Protein AF-A0A9N9DEP4-F1 (afdb_monomer_lite)

pLDDT: mean 81.35, std 15.32, range [32.66, 96.12]

Secondary structure (DSSP, 8-state):
---STTSHHHHHHHHHHHHHHHHHHHHHHH-TT-SS-TT--HHHHHHHHHHHHHHHHH-----GGGHHHHTT---HHHHHIIIIIIHHHHHT----S-SSPPPPPPTT----GGGG-PPPP--SHHHHHHHHHHHHHHHHHHHS--S-S-HHHHHHHHIIIIIIS-S----

Sequence (171 aa):
MKFGLDAQITKLCFEDILKARASIDIRLQQDTNADIPNGITQHDYQETCNICKIYCNAKNFYLPSHLDLISQCTSQDILAPLFKYYLPDLFNVKISFEMPMRIIEDAGGTDNYYSHIFPKPITGKRKKRVLKEWNQALYNLSTHNTGRLTNTFRNYLHEFIYENLPNSANV

Structure (mmCIF, N/CA/C/O backbone):
data_AF-A0A9N9DEP4-F1
#
_entry.id   AF-A0A9N9DEP4-F1
#
loop_
_atom_site.group_PDB
_atom_site.id
_atom_site.type_symbol
_atom_site.label_atom_id
_atom_site.label_alt_id
_atom_site.label_comp_id
_atom_site.label_asym_id
_atom_site.label_entity_id
_atom_site.label_seq_id
_atom_site.pdbx_PDB_ins_code
_atom_site.Cartn_x
_atom_site.Cartn_y
_atom_site.Cartn_z
_atom_site.occupancy
_atom_site.B_iso_or_equiv
_atom_site.auth_seq_id
_atom_site.auth_comp_id
_atom_site.auth_asym_id
_atom_site.auth_atom_id
_atom_site.pdbx_PDB_model_num
ATOM 1 N N . MET A 1 1 ? -22.184 -12.427 -12.092 1.00 45.78 1 MET A N 1
ATOM 2 C CA . MET A 1 1 ? -21.018 -11.730 -11.500 1.00 45.78 1 MET A CA 1
ATOM 3 C C . MET A 1 1 ? -21.385 -10.257 -11.386 1.00 45.78 1 MET A C 1
ATOM 5 O O . MET A 1 1 ? -21.871 -9.721 -12.370 1.00 45.78 1 MET A O 1
ATOM 9 N N . LYS A 1 2 ? -21.282 -9.622 -10.212 1.00 46.91 2 LYS A N 1
ATOM 10 C CA . LYS A 1 2 ? -21.557 -8.178 -10.083 1.00 46.91 2 LYS A CA 1
ATOM 11 C C . LYS A 1 2 ? -20.227 -7.433 -10.110 1.00 46.91 2 LYS A C 1
ATOM 13 O O . LYS A 1 2 ? -19.371 -7.724 -9.281 1.00 46.91 2 LYS A O 1
ATOM 18 N N . PHE A 1 3 ? -20.068 -6.509 -11.051 1.00 55.06 3 PHE A N 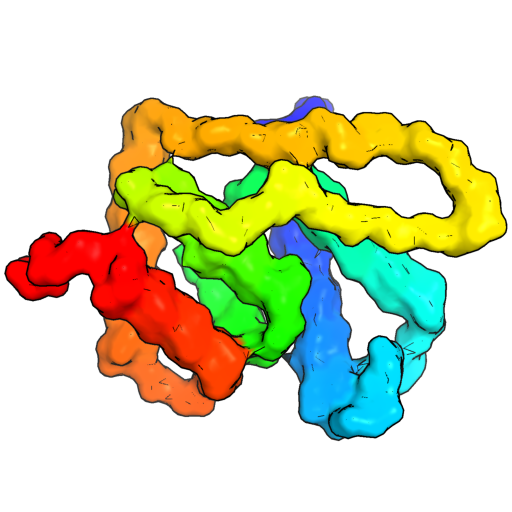1
ATOM 19 C CA . PHE A 1 3 ? -18.960 -5.560 -11.074 1.00 55.06 3 PHE A CA 1
ATOM 20 C C . PHE A 1 3 ? -19.346 -4.345 -10.224 1.00 55.06 3 PHE A C 1
ATOM 22 O O . PHE A 1 3 ? -20.465 -3.846 -10.321 1.00 55.06 3 PHE A O 1
ATOM 29 N N . GLY A 1 4 ? -18.456 -3.913 -9.336 1.00 60.38 4 GLY A N 1
ATOM 30 C CA . GLY A 1 4 ? -18.673 -2.766 -8.456 1.00 60.38 4 GLY A CA 1
ATOM 31 C C . GLY A 1 4 ? -17.593 -2.691 -7.381 1.00 60.38 4 GLY A C 1
ATOM 32 O O . GLY A 1 4 ? -16.988 -3.704 -7.054 1.00 60.38 4 GLY A O 1
ATOM 33 N N . LEU A 1 5 ? -17.373 -1.515 -6.790 1.00 61.84 5 LEU A N 1
ATOM 34 C CA . LEU A 1 5 ? -16.295 -1.257 -5.814 1.00 61.84 5 LEU A CA 1
ATOM 35 C C . LEU A 1 5 ? -16.358 -2.112 -4.530 1.00 61.84 5 LEU A C 1
ATOM 37 O O . LEU A 1 5 ? -15.447 -2.081 -3.703 1.00 61.84 5 LEU A O 1
ATOM 41 N N . ASP A 1 6 ? -17.450 -2.838 -4.306 1.00 65.56 6 ASP A N 1
ATOM 42 C CA . ASP A 1 6 ? -17.629 -3.774 -3.190 1.00 65.56 6 ASP A CA 1
ATOM 43 C C . ASP A 1 6 ? -17.544 -5.248 -3.610 1.00 65.56 6 ASP A C 1
ATOM 45 O O . ASP A 1 6 ? -17.621 -6.138 -2.759 1.00 65.56 6 ASP A O 1
ATOM 49 N N . ALA A 1 7 ? -17.371 -5.524 -4.903 1.00 76.81 7 ALA A N 1
ATOM 50 C CA . ALA A 1 7 ? -17.295 -6.874 -5.428 1.00 76.81 7 ALA A CA 1
ATOM 51 C C . ALA A 1 7 ? -15.974 -7.553 -5.041 1.00 76.81 7 ALA A C 1
ATOM 53 O O . ALA A 1 7 ? -14.910 -6.934 -5.011 1.00 76.81 7 ALA A O 1
ATOM 54 N N . GLN A 1 8 ? -16.035 -8.863 -4.788 1.00 78.44 8 GLN A N 1
ATOM 55 C CA . GLN A 1 8 ? -14.850 -9.661 -4.462 1.00 78.44 8 GLN A CA 1
ATOM 56 C C . GLN A 1 8 ? -13.815 -9.636 -5.595 1.00 78.44 8 GLN A C 1
ATOM 58 O O . GLN A 1 8 ? -12.621 -9.587 -5.320 1.00 78.44 8 GLN A O 1
ATOM 63 N N . ILE A 1 9 ? -14.275 -9.598 -6.850 1.00 80.75 9 ILE A N 1
ATOM 64 C CA . ILE A 1 9 ? -13.395 -9.530 -8.019 1.00 80.75 9 ILE A CA 1
ATOM 65 C C . ILE A 1 9 ? -12.519 -8.273 -8.004 1.00 80.75 9 ILE A C 1
ATOM 67 O O . ILE A 1 9 ? -11.332 -8.362 -8.271 1.00 80.75 9 ILE A O 1
ATOM 71 N N . THR A 1 10 ? -13.058 -7.125 -7.585 1.00 80.19 10 THR A N 1
ATOM 72 C CA . THR A 1 10 ? -12.304 -5.865 -7.522 1.00 80.19 10 THR A CA 1
ATOM 73 C C . THR A 1 10 ? -11.180 -5.922 -6.488 1.00 80.19 10 THR A C 1
ATOM 75 O O . THR A 1 10 ? -10.113 -5.364 -6.723 1.00 80.19 10 THR A O 1
ATOM 78 N N . LYS A 1 11 ? -11.377 -6.634 -5.370 1.00 81.81 11 LYS A N 1
ATOM 79 C CA . LYS A 1 11 ? -10.310 -6.844 -4.379 1.00 81.81 11 LYS A CA 1
ATOM 80 C C . LYS A 1 11 ? -9.194 -7.730 -4.925 1.00 81.81 11 LYS A C 1
ATOM 82 O O . LYS A 1 11 ? -8.034 -7.392 -4.748 1.00 81.81 11 LYS A O 1
ATOM 87 N N . LEU A 1 12 ? -9.551 -8.818 -5.612 1.00 85.94 12 LEU A N 1
ATOM 88 C CA . LEU A 1 12 ? -8.577 -9.716 -6.242 1.00 85.94 12 LEU A CA 1
ATOM 89 C C . LEU A 1 12 ? -7.760 -8.979 -7.310 1.00 85.94 12 LEU A C 1
ATOM 91 O O . LEU A 1 12 ? -6.540 -9.073 -7.320 1.00 85.94 12 LEU A O 1
ATOM 95 N N . CYS A 1 13 ? -8.415 -8.162 -8.142 1.00 88.69 13 CYS A N 1
ATOM 96 C CA . CYS A 1 13 ? -7.710 -7.318 -9.106 1.00 88.69 13 CYS A CA 1
ATOM 97 C C . CYS A 1 13 ? -6.732 -6.361 -8.413 1.00 88.69 13 CYS A C 1
ATOM 99 O O . CYS A 1 13 ? -5.599 -6.222 -8.864 1.00 88.69 13 CYS A O 1
ATOM 101 N N . PHE A 1 14 ? -7.136 -5.729 -7.305 1.00 89.25 14 PHE A N 1
ATOM 102 C CA . PHE A 1 14 ? -6.230 -4.866 -6.548 1.00 89.25 14 PHE A CA 1
ATOM 103 C C . PHE A 1 14 ? -5.026 -5.627 -5.984 1.00 89.25 14 PHE A C 1
ATOM 105 O O . PHE A 1 14 ? -3.918 -5.105 -6.036 1.00 89.25 14 PHE A O 1
ATOM 112 N N . GLU A 1 15 ? -5.214 -6.845 -5.472 1.00 91.75 15 GLU A N 1
ATOM 113 C CA . GLU A 1 15 ? -4.106 -7.677 -4.989 1.00 91.75 15 GLU A CA 1
ATOM 114 C C . GLU A 1 15 ? -3.065 -7.926 -6.087 1.00 91.75 15 GLU A C 1
ATOM 116 O O . GLU A 1 15 ? -1.866 -7.795 -5.838 1.00 91.75 15 GLU A O 1
ATOM 121 N N . ASP A 1 16 ? -3.504 -8.239 -7.306 1.00 92.94 16 ASP A N 1
ATOM 122 C CA . ASP A 1 16 ? -2.600 -8.496 -8.429 1.00 92.94 16 ASP A CA 1
ATOM 123 C C . ASP A 1 16 ? -1.907 -7.219 -8.922 1.00 92.94 16 ASP A C 1
ATOM 125 O O . ASP A 1 16 ? -0.697 -7.224 -9.161 1.00 92.94 16 ASP A O 1
ATOM 129 N N . ILE A 1 17 ? -2.633 -6.099 -8.982 1.00 93.69 17 ILE A N 1
ATOM 130 C CA . ILE A 1 17 ? -2.068 -4.785 -9.325 1.00 93.69 17 ILE A CA 1
ATOM 131 C C . ILE A 1 17 ? -1.030 -4.354 -8.283 1.00 93.69 17 ILE A C 1
ATOM 133 O O . ILE A 1 17 ? 0.057 -3.901 -8.641 1.00 93.69 17 ILE A O 1
ATOM 137 N N . LEU A 1 18 ? -1.326 -4.529 -6.993 1.00 94.69 18 LEU A N 1
ATOM 138 C CA . LEU A 1 18 ? -0.406 -4.197 -5.911 1.00 94.69 18 LEU A CA 1
ATOM 139 C C . LEU A 1 18 ? 0.855 -5.072 -5.969 1.00 94.69 18 LEU A C 1
ATOM 141 O O . LEU A 1 18 ? 1.958 -4.546 -5.828 1.00 94.69 18 LEU A O 1
ATOM 145 N N . LYS A 1 19 ? 0.721 -6.380 -6.236 1.00 95.56 19 LYS A N 1
ATOM 146 C CA . LYS A 1 19 ? 1.862 -7.291 -6.463 1.00 95.56 19 LYS A CA 1
ATOM 147 C C . LYS A 1 19 ? 2.721 -6.851 -7.641 1.00 95.56 19 LYS A C 1
ATOM 149 O O . LYS A 1 19 ? 3.946 -6.826 -7.511 1.00 95.56 19 LYS A O 1
ATOM 154 N N . ALA A 1 20 ? 2.107 -6.485 -8.766 1.00 95.19 20 ALA A N 1
ATOM 155 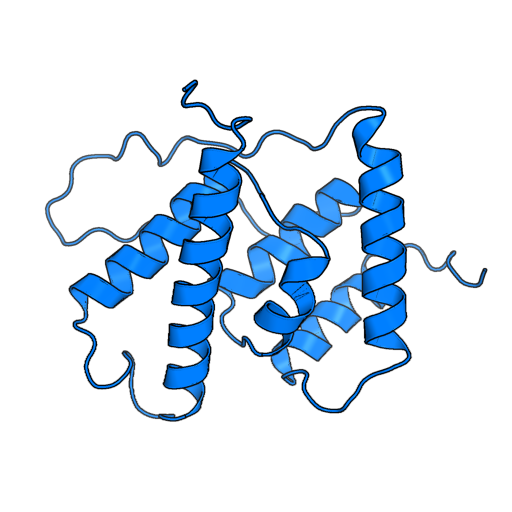C CA . ALA A 1 20 ? 2.827 -5.983 -9.931 1.00 95.19 20 ALA A CA 1
ATOM 156 C C . ALA A 1 20 ? 3.583 -4.689 -9.592 1.00 95.19 20 ALA A C 1
ATOM 158 O O . ALA A 1 20 ? 4.795 -4.602 -9.802 1.00 95.19 20 ALA A O 1
ATOM 159 N N . ARG A 1 21 ? 2.902 -3.718 -8.971 1.00 95.06 21 ARG A N 1
ATOM 160 C CA . ARG A 1 21 ? 3.492 -2.424 -8.610 1.00 95.06 21 ARG A CA 1
ATOM 161 C C . ARG A 1 21 ? 4.626 -2.547 -7.591 1.00 95.06 21 ARG A C 1
ATOM 163 O O . ARG A 1 21 ? 5.635 -1.857 -7.736 1.00 95.06 21 ARG A O 1
ATOM 170 N N . ALA A 1 22 ? 4.481 -3.422 -6.598 1.00 95.50 22 ALA A N 1
ATOM 171 C CA . ALA A 1 22 ? 5.524 -3.721 -5.620 1.00 95.50 22 ALA A CA 1
ATOM 172 C C . ALA A 1 22 ? 6.714 -4.453 -6.259 1.00 95.50 22 ALA A C 1
ATOM 174 O O . ALA A 1 22 ? 7.860 -4.139 -5.964 1.00 95.50 22 ALA A O 1
ATOM 175 N N . SER A 1 23 ? 6.466 -5.380 -7.189 1.00 95.00 23 SER A N 1
ATOM 176 C CA . SER A 1 23 ? 7.540 -6.080 -7.909 1.00 95.00 23 SER A CA 1
ATOM 177 C C . SER A 1 23 ? 8.375 -5.124 -8.762 1.00 95.00 23 SER A C 1
ATOM 179 O O . SER A 1 23 ? 9.597 -5.234 -8.785 1.00 95.00 23 SER A O 1
ATOM 181 N N . ILE A 1 24 ? 7.725 -4.174 -9.441 1.00 94.44 24 ILE A N 1
ATOM 182 C CA . ILE A 1 24 ? 8.395 -3.091 -10.173 1.00 94.44 24 ILE A CA 1
ATOM 183 C C . ILE A 1 24 ? 9.264 -2.264 -9.224 1.00 94.44 24 ILE A C 1
ATOM 185 O O . ILE A 1 24 ? 10.429 -2.022 -9.522 1.00 94.44 24 ILE A O 1
ATOM 189 N N . ASP A 1 25 ? 8.716 -1.875 -8.071 1.00 94.88 25 ASP A N 1
ATOM 190 C CA . ASP A 1 25 ? 9.441 -1.095 -7.068 1.00 94.88 25 ASP A CA 1
ATOM 191 C C . ASP A 1 25 ? 10.697 -1.815 -6.565 1.00 94.88 25 ASP A C 1
ATOM 193 O O . ASP A 1 25 ? 11.784 -1.249 -6.555 1.00 94.88 25 ASP A O 1
ATOM 197 N N . ILE A 1 26 ? 10.565 -3.096 -6.218 1.00 93.38 26 ILE A N 1
ATOM 198 C CA . ILE A 1 26 ? 11.676 -3.925 -5.745 1.00 93.38 26 ILE A CA 1
ATOM 199 C C . ILE A 1 26 ? 12.754 -4.077 -6.828 1.00 93.38 26 ILE A C 1
ATOM 201 O O . ILE A 1 26 ? 13.939 -4.072 -6.510 1.00 93.38 26 ILE A O 1
ATOM 205 N N . ARG A 1 27 ? 12.374 -4.186 -8.109 1.00 92.56 27 ARG A N 1
ATOM 206 C CA . ARG A 1 27 ? 13.343 -4.237 -9.218 1.00 92.56 27 ARG A CA 1
ATOM 207 C C . ARG A 1 27 ? 14.067 -2.906 -9.414 1.00 92.56 27 ARG A C 1
ATOM 209 O O . ARG A 1 27 ? 15.271 -2.927 -9.623 1.00 92.56 27 ARG A O 1
ATOM 216 N N . LEU A 1 28 ? 13.371 -1.772 -9.299 1.00 91.88 28 LEU A N 1
ATOM 217 C CA . LEU A 1 28 ? 14.004 -0.446 -9.349 1.00 91.88 28 LEU A CA 1
ATOM 218 C C . LEU A 1 28 ? 15.044 -0.274 -8.240 1.00 91.88 28 LEU A C 1
ATOM 220 O O . LEU A 1 28 ? 16.117 0.263 -8.472 1.00 91.88 28 LEU A O 1
ATOM 224 N N . GLN A 1 29 ? 14.773 -0.793 -7.041 1.00 90.81 29 GLN A N 1
ATOM 225 C CA . GLN A 1 29 ? 15.739 -0.750 -5.938 1.00 90.81 29 GLN A CA 1
ATOM 226 C C . GLN A 1 29 ? 17.045 -1.514 -6.238 1.00 90.81 29 GLN A C 1
ATOM 228 O O . GLN A 1 29 ? 18.059 -1.245 -5.598 1.00 90.81 29 GLN A O 1
ATOM 233 N N . GLN A 1 30 ? 17.030 -2.472 -7.172 1.00 87.25 30 GLN A N 1
ATOM 234 C CA . GLN A 1 30 ? 18.212 -3.242 -7.578 1.00 87.25 30 GLN A CA 1
ATOM 235 C C . GLN A 1 30 ? 19.042 -2.532 -8.658 1.00 87.25 30 GLN A C 1
ATOM 237 O O . GLN A 1 30 ? 20.199 -2.898 -8.854 1.00 87.25 30 GLN A O 1
ATOM 242 N N . ASP A 1 31 ? 18.473 -1.529 -9.332 1.00 83.69 31 ASP A N 1
ATOM 243 C CA . ASP A 1 31 ? 19.112 -0.769 -10.406 1.00 83.69 31 ASP A CA 1
ATOM 244 C C . ASP A 1 31 ? 19.072 0.732 -10.085 1.00 83.69 31 ASP A C 1
ATOM 246 O O . ASP A 1 31 ? 18.195 1.476 -10.520 1.00 83.69 31 ASP A O 1
ATOM 250 N N . THR A 1 32 ? 20.030 1.181 -9.271 1.00 69.75 32 THR A N 1
ATOM 251 C CA . THR A 1 32 ? 20.039 2.515 -8.649 1.00 69.75 32 THR A CA 1
ATOM 252 C C . THR A 1 32 ? 20.102 3.689 -9.633 1.00 69.75 32 THR A C 1
ATOM 254 O O . THR A 1 32 ? 19.931 4.828 -9.206 1.00 69.75 32 THR A O 1
ATOM 257 N N . ASN A 1 33 ? 20.367 3.433 -10.919 1.00 77.81 33 ASN A N 1
ATOM 258 C CA . ASN A 1 33 ? 20.492 4.458 -11.959 1.00 77.81 33 ASN A CA 1
ATOM 259 C C . ASN A 1 33 ? 19.358 4.414 -12.994 1.00 77.81 33 ASN A C 1
ATOM 261 O O . ASN A 1 33 ? 19.378 5.212 -13.932 1.00 77.81 33 ASN A O 1
ATOM 265 N N . ALA A 1 34 ? 18.412 3.482 -12.870 1.00 79.94 34 ALA A N 1
ATOM 266 C CA . ALA A 1 34 ? 17.343 3.313 -13.841 1.00 79.94 34 ALA A CA 1
ATOM 267 C C . ALA A 1 34 ? 16.035 3.956 -13.363 1.00 79.94 34 ALA A C 1
ATOM 269 O O . ALA A 1 34 ? 15.558 3.690 -12.261 1.00 79.94 34 ALA A O 1
ATOM 270 N N . ASP A 1 35 ? 15.412 4.750 -14.235 1.00 82.88 35 ASP A N 1
ATOM 271 C CA . ASP A 1 35 ? 14.074 5.309 -13.998 1.00 82.88 35 ASP A CA 1
ATOM 272 C C . ASP A 1 35 ? 12.958 4.260 -14.197 1.00 82.88 35 ASP A C 1
ATOM 274 O O . ASP A 1 35 ? 11.848 4.412 -13.682 1.00 82.88 35 ASP A O 1
ATOM 278 N N . ILE A 1 36 ? 13.259 3.173 -14.924 1.00 86.88 36 ILE A N 1
ATOM 279 C CA . ILE A 1 36 ? 12.366 2.038 -15.204 1.00 86.88 36 ILE A CA 1
ATOM 280 C C . ILE A 1 36 ? 13.111 0.704 -15.052 1.00 86.88 36 ILE A C 1
ATOM 282 O O . ILE A 1 36 ? 14.286 0.626 -15.409 1.00 86.88 36 ILE A O 1
ATOM 286 N N . PRO A 1 37 ? 12.465 -0.380 -14.576 1.00 87.38 37 PRO A N 1
ATOM 287 C CA . PRO A 1 37 ? 13.114 -1.685 -14.529 1.00 87.38 37 PRO A CA 1
ATOM 288 C C . PRO A 1 37 ? 13.513 -2.182 -15.917 1.00 87.38 37 PRO A C 1
ATOM 290 O O . PRO A 1 37 ? 12.738 -2.081 -16.870 1.00 87.38 37 PRO A O 1
ATOM 293 N N . ASN A 1 38 ? 14.672 -2.834 -16.004 1.00 85.56 38 ASN A N 1
ATOM 294 C CA . ASN A 1 38 ? 15.089 -3.505 -17.229 1.00 85.56 38 ASN A CA 1
ATOM 295 C C . ASN A 1 38 ? 14.020 -4.512 -17.710 1.00 85.56 38 ASN A C 1
ATOM 297 O O . ASN A 1 38 ? 13.462 -5.284 -16.923 1.00 85.56 38 ASN A O 1
ATOM 301 N N . GLY A 1 39 ? 13.743 -4.501 -19.015 1.00 86.06 39 GLY A N 1
ATOM 302 C CA . GLY A 1 39 ? 12.743 -5.359 -19.652 1.00 86.06 39 GLY A CA 1
ATOM 303 C C . GLY A 1 39 ? 11.293 -4.881 -19.521 1.00 86.06 39 GLY A C 1
ATOM 304 O O . GLY A 1 39 ? 10.393 -5.623 -19.907 1.00 86.06 39 GLY A O 1
ATOM 305 N N . ILE A 1 40 ? 11.052 -3.676 -18.997 1.00 90.31 40 ILE A N 1
ATOM 306 C CA . ILE A 1 40 ? 9.732 -3.030 -18.974 1.00 90.31 40 ILE A CA 1
ATOM 307 C C . ILE A 1 40 ? 9.809 -1.747 -19.804 1.00 90.31 40 ILE A C 1
ATOM 309 O O . ILE A 1 40 ? 10.795 -1.017 -19.731 1.00 90.31 40 ILE A O 1
ATOM 313 N N . THR A 1 41 ? 8.788 -1.473 -20.616 1.00 90.62 41 THR A N 1
ATOM 314 C CA . THR A 1 41 ? 8.720 -0.214 -21.367 1.00 90.62 41 THR A CA 1
ATOM 315 C C . THR A 1 41 ? 8.285 0.938 -20.456 1.00 90.62 41 THR A C 1
ATOM 317 O O . THR A 1 41 ? 7.579 0.727 -19.469 1.00 90.62 41 THR A O 1
ATOM 320 N N . GLN A 1 42 ? 8.656 2.176 -20.801 1.00 89.62 42 GLN A N 1
ATOM 321 C CA . GLN A 1 42 ? 8.176 3.371 -20.092 1.00 89.62 42 GLN A CA 1
ATOM 322 C C . GLN A 1 42 ? 6.642 3.398 -20.000 1.00 89.62 42 GLN A C 1
ATOM 324 O O . GLN A 1 42 ? 6.087 3.680 -18.939 1.00 89.62 42 GLN A O 1
ATOM 329 N N . HIS A 1 43 ? 5.974 3.046 -21.100 1.00 88.81 43 HIS A N 1
ATOM 330 C CA . HIS A 1 43 ? 4.521 2.980 -21.186 1.00 88.81 43 HIS A CA 1
ATOM 331 C C . HIS A 1 43 ? 3.937 1.954 -20.200 1.00 88.81 43 HIS A C 1
ATOM 333 O O . HIS A 1 43 ? 3.074 2.297 -19.397 1.00 88.81 43 HIS A O 1
ATOM 339 N N . ASP A 1 44 ? 4.444 0.71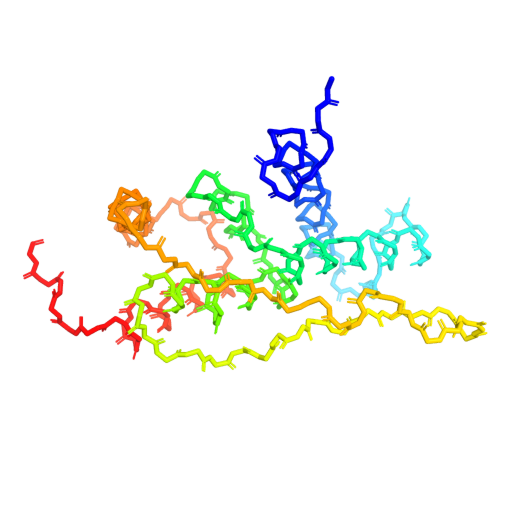6 -20.178 1.00 90.25 44 ASP A N 1
ATOM 340 C CA . ASP A 1 44 ? 3.923 -0.332 -19.282 1.00 90.25 44 ASP A CA 1
ATOM 341 C C . ASP A 1 44 ? 4.154 -0.006 -17.801 1.00 90.25 44 ASP A C 1
ATOM 343 O O . ASP A 1 44 ? 3.319 -0.302 -16.937 1.00 90.25 44 ASP A O 1
ATOM 347 N N . TYR A 1 45 ? 5.292 0.624 -17.499 1.00 91.38 45 TYR A N 1
ATOM 348 C CA . TYR A 1 45 ? 5.593 1.124 -16.164 1.00 91.38 45 TYR A CA 1
ATOM 349 C C . TYR A 1 45 ? 4.581 2.192 -15.726 1.00 91.38 45 TYR A C 1
ATOM 351 O O . TYR A 1 45 ? 4.001 2.092 -14.637 1.00 91.38 45 TYR A O 1
ATOM 359 N N . GLN A 1 46 ? 4.344 3.188 -16.582 1.00 91.06 46 GLN A N 1
ATOM 360 C CA . GLN A 1 46 ? 3.418 4.288 -16.325 1.00 91.06 46 GLN A CA 1
ATOM 361 C C . GLN A 1 46 ? 1.983 3.787 -16.169 1.00 91.06 46 GLN A C 1
ATOM 363 O O . GLN A 1 46 ? 1.334 4.118 -15.175 1.00 91.06 46 GLN A O 1
ATOM 368 N N . GLU A 1 47 ? 1.525 2.910 -17.060 1.00 90.75 47 GLU A N 1
ATOM 369 C CA . GLU A 1 47 ? 0.195 2.306 -16.988 1.00 90.75 47 GLU A CA 1
ATOM 370 C C . GLU A 1 47 ? 0.002 1.498 -15.704 1.00 90.75 47 GLU A C 1
ATOM 372 O O . GLU A 1 47 ? -1.001 1.660 -15.008 1.00 90.75 47 GLU A O 1
ATOM 377 N N . THR A 1 48 ? 0.993 0.700 -15.299 1.00 92.44 48 THR A N 1
ATOM 378 C CA . THR A 1 48 ? 0.913 -0.049 -14.034 1.00 92.44 48 THR A CA 1
ATOM 379 C C . THR A 1 48 ? 0.806 0.891 -12.828 1.00 92.44 48 THR A C 1
ATOM 381 O O . THR A 1 48 ? 0.010 0.654 -11.911 1.00 92.44 48 THR A O 1
ATOM 384 N N . CYS A 1 49 ? 1.578 1.982 -12.821 1.00 92.00 49 CYS A N 1
ATOM 385 C CA . CYS A 1 49 ? 1.498 3.001 -11.776 1.00 92.00 49 CYS A CA 1
ATOM 386 C C . CYS A 1 49 ? 0.126 3.686 -11.760 1.00 92.00 49 CYS A C 1
ATOM 388 O O . CYS A 1 49 ? -0.485 3.807 -10.697 1.00 92.00 49 CYS A O 1
ATOM 390 N N . ASN A 1 50 ? -0.372 4.094 -12.924 1.00 91.38 50 ASN A N 1
ATOM 391 C CA . ASN A 1 50 ? -1.658 4.763 -13.088 1.00 91.38 50 ASN A CA 1
ATOM 392 C C . ASN A 1 50 ? -2.823 3.876 -12.649 1.00 91.38 50 ASN A C 1
ATOM 394 O O . ASN A 1 50 ? -3.668 4.314 -11.868 1.00 91.38 50 ASN A O 1
ATOM 398 N N . ILE A 1 51 ? -2.838 2.608 -13.063 1.00 90.25 51 ILE A N 1
ATOM 399 C CA . ILE A 1 51 ? -3.864 1.641 -12.664 1.00 90.25 51 ILE A CA 1
ATOM 400 C C . ILE A 1 51 ? -3.866 1.462 -11.141 1.00 90.25 51 ILE A C 1
ATOM 402 O O . ILE A 1 51 ? -4.926 1.527 -10.518 1.00 90.25 51 ILE A O 1
ATOM 406 N N . CYS A 1 52 ? -2.697 1.315 -10.508 1.00 91.88 52 CYS A N 1
ATOM 407 C CA . CYS A 1 52 ? -2.611 1.242 -9.046 1.00 91.88 52 CYS A CA 1
ATOM 408 C C . CYS A 1 52 ? -3.208 2.493 -8.378 1.00 91.88 52 CYS A C 1
ATOM 410 O O . CYS A 1 52 ? -3.981 2.380 -7.423 1.00 91.88 52 CYS A O 1
ATOM 412 N N . LYS A 1 53 ? -2.913 3.683 -8.915 1.00 90.62 53 LYS A N 1
ATOM 413 C CA . LYS A 1 53 ? -3.446 4.955 -8.410 1.00 90.62 53 LYS A CA 1
ATOM 414 C C . LYS A 1 53 ? -4.960 5.052 -8.550 1.00 90.62 53 LYS A C 1
ATOM 416 O O . LYS A 1 53 ? -5.621 5.443 -7.591 1.00 90.62 53 LYS A O 1
ATOM 421 N N . ILE A 1 54 ? -5.515 4.634 -9.689 1.00 88.06 54 ILE A N 1
ATOM 422 C CA . ILE A 1 54 ? -6.966 4.586 -9.927 1.00 88.06 54 ILE A CA 1
ATOM 423 C C . ILE A 1 54 ? -7.654 3.743 -8.854 1.00 88.06 54 ILE A C 1
ATOM 425 O O . ILE A 1 54 ? -8.665 4.168 -8.294 1.00 88.06 54 ILE A O 1
ATOM 429 N N . TYR A 1 55 ? -7.101 2.573 -8.527 1.00 87.06 55 TYR A N 1
ATOM 430 C CA . TYR A 1 55 ? -7.677 1.722 -7.489 1.00 87.06 55 TYR A CA 1
ATOM 431 C C . TYR A 1 55 ? -7.638 2.391 -6.117 1.00 87.06 55 TYR A C 1
ATOM 433 O O . TYR A 1 55 ? -8.675 2.444 -5.459 1.00 87.06 55 TYR A O 1
ATOM 441 N N . CYS A 1 56 ? -6.501 2.957 -5.709 1.00 87.31 56 CYS A N 1
ATOM 442 C CA . CYS A 1 56 ? -6.395 3.673 -4.437 1.00 87.31 56 CYS A CA 1
ATOM 443 C C . CYS A 1 56 ? -7.346 4.886 -4.360 1.00 87.31 56 CYS A C 1
ATOM 445 O O . CYS A 1 56 ? -7.989 5.095 -3.331 1.00 87.31 56 CYS A O 1
ATOM 447 N N . ASN A 1 57 ? -7.494 5.641 -5.456 1.00 86.38 57 ASN A N 1
ATOM 448 C CA . ASN A 1 57 ? -8.434 6.763 -5.569 1.00 86.38 57 ASN A CA 1
ATOM 449 C C . ASN A 1 57 ? -9.886 6.297 -5.431 1.00 86.38 57 ASN A C 1
ATOM 451 O O . ASN A 1 57 ? -10.674 6.893 -4.699 1.00 86.38 57 ASN A O 1
ATOM 455 N N . ALA A 1 58 ? -10.232 5.191 -6.091 1.00 80.44 58 ALA A N 1
ATOM 456 C CA . ALA A 1 58 ? -11.578 4.648 -6.050 1.00 80.44 58 ALA A CA 1
ATOM 457 C C . ALA A 1 58 ? -11.944 4.083 -4.678 1.00 80.44 58 ALA A C 1
ATOM 459 O O . ALA A 1 58 ? -13.069 4.273 -4.198 1.00 80.44 58 ALA A O 1
ATOM 460 N N . LYS A 1 59 ? -11.008 3.358 -4.056 1.00 74.50 59 LYS A N 1
ATOM 461 C CA . LYS A 1 59 ? -11.155 2.787 -2.722 1.00 74.50 59 LYS A CA 1
ATOM 462 C C . LYS A 1 59 ? -9.831 2.219 -2.226 1.00 74.50 59 LYS A C 1
ATOM 464 O O . LYS A 1 59 ? -9.190 1.413 -2.888 1.00 74.50 59 LYS A O 1
ATOM 469 N N . ASN A 1 60 ? -9.489 2.506 -0.981 1.00 68.50 60 ASN A N 1
ATOM 470 C CA . ASN A 1 60 ? -8.321 1.899 -0.359 1.00 68.50 60 ASN A CA 1
ATOM 471 C C . ASN A 1 60 ? -8.620 0.454 0.078 1.00 68.50 60 ASN A C 1
ATOM 473 O O . ASN A 1 60 ? -9.162 0.200 1.156 1.00 68.50 60 ASN A O 1
ATOM 477 N N . PHE A 1 61 ? -8.281 -0.499 -0.793 1.00 76.31 61 PHE A N 1
ATOM 478 C CA . PHE A 1 61 ? -8.458 -1.946 -0.611 1.00 76.31 61 PHE A CA 1
ATOM 479 C C . PHE A 1 61 ? -7.323 -2.611 0.181 1.00 76.31 61 PHE A C 1
ATOM 481 O O . PHE A 1 61 ? -7.147 -3.828 0.112 1.00 76.31 61 PHE A O 1
ATOM 488 N N . TYR A 1 62 ? -6.538 -1.839 0.929 1.00 89.75 62 TYR A N 1
ATOM 489 C CA . TYR A 1 62 ? -5.463 -2.397 1.736 1.00 89.75 62 TYR A CA 1
ATOM 490 C C . TYR A 1 62 ? -6.002 -3.369 2.787 1.00 89.75 62 TYR A C 1
ATOM 492 O O . TYR A 1 62 ? -7.016 -3.120 3.446 1.00 89.75 62 TYR A O 1
ATOM 500 N N . LEU A 1 63 ? -5.280 -4.474 2.951 1.00 91.44 63 LEU A N 1
ATOM 501 C CA . LEU A 1 63 ? -5.503 -5.479 3.977 1.00 91.44 63 LEU A CA 1
ATOM 502 C C . LEU A 1 63 ? -4.205 -5.674 4.766 1.00 91.44 63 LEU A C 1
ATOM 504 O O . LEU A 1 63 ? -3.126 -5.515 4.190 1.00 91.44 63 LEU A O 1
ATOM 508 N N . PRO A 1 64 ? -4.278 -6.079 6.046 1.00 92.94 64 PRO A N 1
ATOM 509 C CA . PRO A 1 64 ? -3.085 -6.370 6.838 1.00 92.94 64 PRO A CA 1
ATOM 510 C C . PRO A 1 64 ? -2.152 -7.402 6.188 1.00 92.94 64 PRO A C 1
ATOM 512 O O . PRO A 1 64 ? -0.937 -7.284 6.296 1.00 92.94 64 PRO A O 1
ATOM 515 N N . SER A 1 65 ? -2.702 -8.370 5.447 1.00 92.12 65 SER A N 1
ATOM 516 C CA . SER A 1 65 ? -1.935 -9.375 4.695 1.00 92.12 65 SER A CA 1
ATOM 517 C C . SER A 1 65 ? -1.063 -8.792 3.578 1.00 92.12 65 SER A C 1
ATOM 519 O O . SER A 1 65 ? -0.169 -9.472 3.091 1.00 92.12 65 SER A O 1
ATOM 521 N N . HIS A 1 66 ? -1.297 -7.547 3.153 1.00 93.69 66 HIS A N 1
ATOM 522 C CA . HIS A 1 66 ? -0.448 -6.882 2.163 1.00 93.69 66 HIS A CA 1
ATOM 523 C C . HIS A 1 66 ? 0.855 -6.352 2.769 1.00 93.69 66 HIS A C 1
ATOM 525 O O . HIS A 1 66 ? 1.758 -5.989 2.018 1.00 93.69 66 HIS A O 1
ATOM 531 N N . LEU A 1 67 ? 0.970 -6.279 4.101 1.00 92.88 67 LEU A N 1
ATOM 532 C CA . LEU A 1 67 ? 2.120 -5.655 4.751 1.00 92.88 67 LEU A CA 1
ATOM 533 C C . LEU A 1 67 ? 3.439 -6.370 4.450 1.00 92.88 67 LEU A C 1
ATOM 535 O O . LEU A 1 67 ? 4.426 -5.677 4.252 1.00 92.88 67 LEU A O 1
ATOM 539 N N . ASP A 1 68 ? 3.452 -7.698 4.314 1.00 90.81 68 ASP A N 1
ATOM 540 C CA . ASP A 1 68 ? 4.670 -8.454 3.965 1.00 90.81 68 ASP A CA 1
ATOM 541 C C . ASP A 1 68 ? 5.234 -8.069 2.585 1.00 90.81 68 ASP A C 1
ATOM 543 O O . ASP A 1 68 ? 6.447 -8.069 2.349 1.00 90.81 68 ASP A O 1
ATOM 547 N N . LEU A 1 69 ? 4.344 -7.737 1.647 1.00 94.12 69 LEU A N 1
ATOM 548 C CA . LEU A 1 69 ? 4.714 -7.253 0.320 1.00 94.12 69 LEU A CA 1
ATOM 549 C C . LEU A 1 69 ? 5.130 -5.778 0.382 1.00 94.12 69 LEU A C 1
ATOM 551 O O . LEU A 1 69 ? 6.193 -5.402 -0.108 1.00 94.12 69 LEU A O 1
ATOM 555 N N . ILE A 1 70 ? 4.299 -4.940 1.009 1.00 95.19 70 ILE A N 1
ATOM 556 C CA . ILE A 1 70 ? 4.508 -3.488 1.085 1.00 95.19 70 ILE A CA 1
ATOM 557 C C . ILE A 1 70 ? 5.765 -3.150 1.899 1.00 95.19 70 ILE A C 1
ATOM 559 O O . ILE A 1 70 ? 6.433 -2.162 1.605 1.00 95.19 70 ILE A O 1
ATOM 563 N N . SER A 1 71 ? 6.150 -3.986 2.866 1.00 94.31 71 SER A N 1
ATOM 564 C CA . SER A 1 71 ? 7.347 -3.771 3.681 1.00 94.31 71 SER A CA 1
ATOM 565 C C . SER A 1 71 ? 8.661 -3.791 2.913 1.00 94.31 71 SER A C 1
ATOM 567 O O . SER A 1 71 ? 9.678 -3.320 3.420 1.00 94.31 71 SER A O 1
ATOM 569 N N . GLN A 1 72 ? 8.639 -4.347 1.704 1.00 94.44 72 GLN A N 1
ATOM 570 C CA . GLN A 1 72 ? 9.780 -4.408 0.795 1.00 94.44 72 GLN A CA 1
ATOM 571 C C . GLN A 1 72 ? 9.810 -3.221 -0.181 1.00 94.44 72 GLN A C 1
ATOM 573 O O . GLN A 1 72 ? 10.742 -3.094 -0.968 1.00 94.44 72 GLN A O 1
ATOM 578 N N . CYS A 1 73 ? 8.804 -2.345 -0.140 1.00 95.50 73 CYS A N 1
ATOM 579 C CA . CYS A 1 73 ? 8.709 -1.202 -1.037 1.00 95.50 73 CYS A CA 1
ATOM 580 C C . CYS A 1 73 ? 9.422 0.036 -0.466 1.00 95.50 73 CYS A C 1
ATOM 582 O O . CYS A 1 73 ? 9.552 0.208 0.750 1.00 95.50 73 CYS A O 1
ATOM 584 N N . THR A 1 74 ? 9.841 0.933 -1.352 1.00 95.44 74 THR A N 1
ATOM 585 C CA . THR A 1 74 ? 10.374 2.269 -1.060 1.00 95.44 74 THR A CA 1
ATOM 586 C C . THR A 1 74 ? 9.602 3.377 -1.781 1.00 95.44 74 THR A C 1
ATOM 588 O O . THR A 1 74 ? 9.698 4.535 -1.364 1.00 95.44 74 THR A O 1
ATOM 591 N N . SER A 1 75 ? 8.797 3.058 -2.805 1.00 94.38 75 SER A N 1
ATOM 592 C CA . SER A 1 75 ? 7.985 4.061 -3.503 1.00 94.38 75 SER A CA 1
ATOM 593 C C . SER A 1 75 ? 6.972 4.753 -2.591 1.00 94.38 75 SER A C 1
ATOM 595 O O . SER A 1 75 ? 6.134 4.131 -1.931 1.00 94.38 75 SER A O 1
ATOM 597 N N . GLN A 1 76 ? 6.994 6.084 -2.649 1.00 93.44 76 GLN A N 1
ATOM 598 C CA . GLN A 1 76 ? 6.022 6.954 -1.992 1.00 93.44 76 GLN A CA 1
ATOM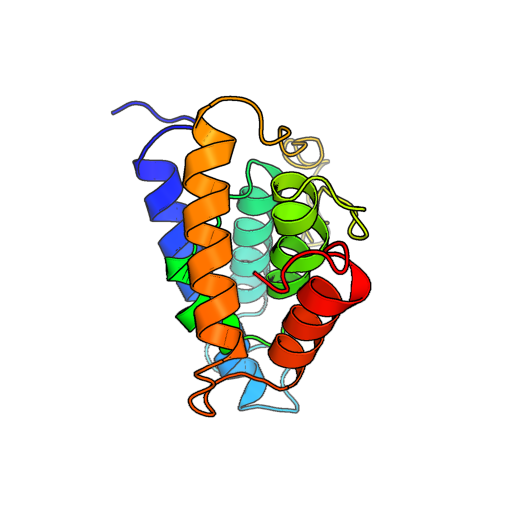 599 C C . GLN A 1 76 ? 4.594 6.714 -2.508 1.00 93.44 76 GLN A C 1
ATOM 601 O O . GLN A 1 76 ? 3.661 6.751 -1.714 1.00 93.44 76 GLN A O 1
ATOM 606 N N . ASP A 1 77 ? 4.429 6.376 -3.791 1.00 91.31 77 ASP A N 1
ATOM 607 C CA . ASP A 1 77 ? 3.125 6.082 -4.406 1.00 91.31 77 ASP A CA 1
ATOM 608 C C . ASP A 1 77 ? 2.492 4.787 -3.862 1.00 91.31 77 ASP A C 1
ATOM 610 O O . ASP A 1 77 ? 1.297 4.562 -4.039 1.00 91.31 77 ASP A O 1
ATOM 614 N N . ILE A 1 78 ? 3.273 3.933 -3.189 1.00 94.75 78 ILE A N 1
ATOM 615 C CA . ILE A 1 78 ? 2.775 2.742 -2.485 1.00 94.75 78 ILE A CA 1
ATOM 616 C C . ILE A 1 78 ? 2.591 3.045 -0.994 1.00 94.75 78 ILE A C 1
ATOM 618 O O . ILE A 1 78 ? 1.555 2.717 -0.413 1.00 94.75 78 ILE A O 1
ATOM 622 N N . LEU A 1 79 ? 3.602 3.653 -0.365 1.00 96.12 79 LEU A N 1
ATOM 623 C CA . LEU A 1 79 ? 3.659 3.820 1.088 1.00 96.12 79 LEU A CA 1
ATOM 624 C C . LEU A 1 79 ? 2.771 4.961 1.597 1.00 96.12 79 LEU A C 1
ATOM 626 O O . LEU A 1 79 ? 2.072 4.786 2.596 1.00 96.12 79 LEU A O 1
ATOM 630 N N . ALA A 1 80 ? 2.760 6.115 0.927 1.00 94.75 80 ALA A N 1
ATOM 631 C CA . ALA A 1 80 ? 2.027 7.286 1.402 1.00 94.75 80 ALA A CA 1
ATOM 632 C C . ALA A 1 80 ? 0.498 7.085 1.402 1.00 94.75 80 ALA A C 1
ATOM 634 O O . ALA A 1 80 ? -0.121 7.394 2.424 1.00 94.75 80 ALA A O 1
ATOM 635 N N . PRO A 1 81 ? -0.135 6.487 0.371 1.00 93.44 81 PRO A N 1
ATOM 636 C CA . PRO A 1 81 ? -1.571 6.201 0.416 1.00 93.44 81 PRO A CA 1
ATOM 637 C C . PRO A 1 81 ? -1.965 5.284 1.580 1.00 93.44 81 PRO A C 1
ATOM 639 O O . PRO A 1 81 ? -3.030 5.460 2.175 1.00 93.44 81 PRO A O 1
ATOM 642 N N . LEU A 1 82 ? -1.097 4.337 1.955 1.00 94.31 82 LEU A N 1
ATOM 643 C CA . LEU A 1 82 ? -1.320 3.477 3.113 1.00 94.31 82 LEU A CA 1
ATOM 644 C C . LEU A 1 82 ? -1.144 4.246 4.431 1.00 94.31 82 LEU A C 1
ATOM 646 O O . LEU A 1 82 ? -2.078 4.328 5.226 1.00 94.31 82 LEU A O 1
ATOM 650 N N . PHE A 1 83 ? 0.045 4.797 4.672 1.00 94.69 83 PHE A N 1
ATOM 651 C CA . PHE A 1 83 ? 0.447 5.302 5.990 1.00 94.69 83 PHE A CA 1
ATOM 652 C C . PHE A 1 83 ? 0.008 6.735 6.286 1.00 94.69 83 PHE A C 1
ATOM 654 O O . PHE A 1 83 ? -0.145 7.085 7.451 1.00 94.69 83 PHE A O 1
ATOM 661 N N . LYS A 1 84 ? -0.205 7.561 5.260 1.00 93.88 84 LYS A N 1
ATOM 662 C CA . LYS A 1 84 ? -0.545 8.986 5.411 1.00 93.88 84 LYS A CA 1
ATOM 663 C C . LYS A 1 84 ? -1.991 9.315 5.037 1.00 93.88 84 LYS A C 1
ATOM 665 O O . LYS A 1 84 ? -2.439 10.433 5.295 1.00 93.88 84 LYS A O 1
ATOM 670 N N . TYR A 1 85 ? -2.735 8.347 4.494 1.00 91.31 85 TYR A N 1
ATOM 671 C CA . TYR A 1 85 ? -4.168 8.480 4.213 1.00 91.31 85 TYR A CA 1
ATOM 672 C C . TYR A 1 85 ? -5.012 7.341 4.803 1.00 91.31 85 TYR A C 1
ATOM 674 O O . TYR A 1 85 ? -5.804 7.583 5.712 1.00 91.31 85 TYR A O 1
ATOM 682 N N . TYR A 1 86 ? -4.850 6.099 4.329 1.00 91.75 86 TYR A N 1
ATOM 683 C CA . TYR A 1 86 ? -5.746 4.993 4.692 1.00 91.75 86 TYR A CA 1
ATOM 684 C C . TYR A 1 86 ? -5.704 4.638 6.179 1.00 91.75 86 TYR A C 1
ATOM 686 O O . TYR A 1 86 ? -6.752 4.556 6.820 1.00 91.75 86 TYR A O 1
ATOM 694 N N . LEU A 1 87 ? -4.508 4.410 6.731 1.00 91.88 87 LEU A N 1
ATOM 695 C CA . LEU A 1 87 ? -4.355 4.101 8.148 1.00 91.88 87 LEU A CA 1
ATOM 696 C C . LEU A 1 87 ? -4.800 5.289 9.013 1.00 91.88 87 LEU A C 1
ATOM 698 O O . LEU A 1 87 ? -5.589 5.060 9.928 1.00 91.88 87 LEU A O 1
ATOM 702 N N . PRO A 1 88 ? -4.438 6.550 8.707 1.00 91.31 88 PRO A N 1
ATOM 703 C CA . PRO A 1 88 ? -4.992 7.688 9.425 1.00 91.31 88 PRO A CA 1
ATOM 704 C C . PRO A 1 88 ? -6.524 7.761 9.452 1.00 91.31 88 PRO A C 1
ATOM 706 O O . PRO A 1 88 ? -7.100 7.892 10.531 1.00 91.31 88 PRO A O 1
ATOM 709 N N . ASP A 1 89 ? -7.204 7.580 8.314 1.00 88.62 89 ASP A N 1
ATOM 710 C CA . ASP A 1 89 ? -8.678 7.545 8.258 1.00 88.62 89 ASP A CA 1
ATOM 711 C C . ASP A 1 89 ? -9.267 6.373 9.073 1.00 88.62 89 ASP A C 1
ATOM 713 O O . ASP A 1 89 ? -10.253 6.507 9.819 1.00 88.62 89 ASP A O 1
ATOM 717 N N . LEU A 1 90 ? -8.626 5.201 8.986 1.00 88.81 90 LEU A N 1
ATOM 718 C CA . LEU A 1 90 ? -9.034 4.006 9.719 1.00 88.81 90 LEU A CA 1
ATOM 719 C C . LEU A 1 90 ? -8.928 4.209 11.236 1.00 88.81 90 LEU A C 1
ATOM 721 O O . LEU A 1 90 ? -9.855 3.847 11.966 1.00 88.81 90 LEU A O 1
ATOM 725 N N . PHE A 1 91 ? -7.826 4.795 11.696 1.00 89.44 91 PHE A N 1
ATOM 726 C CA . PHE A 1 91 ? -7.535 5.049 13.106 1.00 89.44 91 PHE A CA 1
ATOM 727 C C . PHE A 1 91 ? -8.127 6.363 13.623 1.00 89.44 91 PHE A C 1
ATOM 729 O O . PHE A 1 91 ? -8.076 6.616 14.824 1.00 89.44 91 PHE A O 1
ATOM 736 N N . ASN A 1 92 ? -8.759 7.149 12.747 1.00 87.62 92 ASN A N 1
ATOM 737 C CA . ASN A 1 92 ? -9.337 8.451 13.066 1.00 87.62 92 ASN A CA 1
ATOM 738 C C . ASN A 1 92 ? -8.290 9.435 13.625 1.00 87.62 92 ASN A C 1
ATOM 740 O O . ASN A 1 92 ? -8.533 10.122 14.618 1.00 87.62 92 ASN A O 1
ATOM 744 N N . VAL A 1 93 ? -7.124 9.469 12.980 1.00 87.94 93 VAL A N 1
ATOM 745 C CA . VAL A 1 93 ? -6.012 10.393 13.254 1.00 87.94 93 VAL A CA 1
ATOM 746 C C . VAL A 1 93 ? -5.776 11.294 12.035 1.00 87.94 93 VAL A C 1
ATOM 748 O O . VAL A 1 93 ? -6.439 11.151 11.005 1.00 87.94 93 VAL A O 1
ATOM 751 N N . LYS A 1 94 ? -4.884 12.283 12.150 1.00 89.38 94 LYS A N 1
ATOM 752 C CA . LYS A 1 94 ? -4.709 13.314 11.118 1.00 89.38 94 LYS A CA 1
ATOM 753 C C . LYS A 1 94 ? -4.187 12.714 9.803 1.00 89.38 94 LYS A C 1
ATOM 755 O O . LYS A 1 94 ? -3.123 12.109 9.770 1.00 89.38 94 LYS A O 1
ATOM 760 N N . ILE A 1 95 ? -4.915 12.948 8.713 1.00 89.94 95 ILE A N 1
ATOM 761 C CA . ILE A 1 95 ? -4.482 12.632 7.344 1.00 89.94 95 ILE A CA 1
ATOM 762 C C . ILE A 1 95 ? -3.466 13.689 6.886 1.00 89.94 95 ILE A C 1
ATOM 764 O O . ILE A 1 95 ? -3.701 14.888 7.054 1.00 89.94 95 ILE A O 1
ATOM 768 N N . SER A 1 96 ? -2.345 13.253 6.307 1.00 91.75 96 SER A N 1
ATOM 769 C CA . SER A 1 96 ? -1.263 14.125 5.811 1.00 91.75 96 SER A CA 1
ATOM 770 C C . SER A 1 96 ? -0.946 13.928 4.326 1.00 91.75 96 SER A C 1
ATOM 772 O O . SER A 1 96 ? -0.043 14.574 3.798 1.00 91.75 96 SER A O 1
ATOM 774 N N . PHE A 1 97 ? -1.694 13.062 3.641 1.00 90.56 97 PHE A N 1
ATOM 775 C CA . PHE A 1 97 ? -1.574 12.827 2.207 1.00 90.56 97 PHE A CA 1
ATOM 776 C C . PHE A 1 97 ? -2.860 13.211 1.484 1.00 90.56 97 PHE A C 1
ATOM 778 O O . PHE A 1 97 ? -3.957 12.840 1.903 1.00 90.56 97 PHE A O 1
ATOM 785 N N . GLU A 1 98 ? -2.716 13.967 0.402 1.00 87.62 98 GLU A N 1
ATOM 786 C CA . GLU A 1 98 ? -3.838 14.415 -0.410 1.00 87.62 98 GLU A CA 1
ATOM 787 C C . GLU A 1 98 ? -4.273 13.310 -1.379 1.00 87.62 98 GLU A C 1
ATOM 789 O O . GLU A 1 98 ? -3.459 12.704 -2.074 1.00 87.62 98 GLU A O 1
ATOM 794 N N . MET A 1 99 ? -5.580 13.064 -1.422 1.00 86.12 99 MET A N 1
ATOM 795 C CA . MET A 1 99 ? -6.229 12.198 -2.403 1.00 86.12 99 MET A CA 1
ATOM 796 C C . MET A 1 99 ? -7.222 13.044 -3.213 1.00 86.12 99 MET A C 1
ATOM 798 O O . MET A 1 99 ? -7.877 13.905 -2.619 1.00 86.12 99 MET A O 1
ATOM 802 N N . PRO A 1 100 ? -7.413 12.779 -4.517 1.00 88.25 100 PRO A N 1
ATOM 803 C CA . PRO A 1 100 ? -6.878 11.649 -5.282 1.00 88.25 100 PRO A CA 1
ATOM 804 C C . PRO A 1 100 ? -5.415 11.825 -5.724 1.00 88.25 100 PRO A C 1
ATOM 806 O O . PRO A 1 100 ? -4.944 12.930 -5.980 1.00 88.25 100 PRO A O 1
ATOM 809 N N . MET A 1 101 ? -4.700 10.709 -5.871 1.00 88.69 101 MET A N 1
ATOM 810 C CA . MET A 1 101 ? -3.382 10.677 -6.501 1.00 88.69 101 MET A CA 1
ATOM 811 C C . MET A 1 101 ? -3.460 11.074 -7.972 1.00 88.69 101 MET A C 1
ATOM 813 O O . MET A 1 101 ? -4.358 10.637 -8.698 1.00 88.69 101 MET A O 1
ATOM 817 N N . ARG A 1 102 ? -2.461 11.840 -8.420 1.00 86.81 102 ARG A N 1
ATOM 818 C CA . ARG A 1 102 ? -2.328 12.283 -9.811 1.00 86.81 102 ARG A CA 1
ATOM 819 C C . ARG A 1 102 ? -1.965 11.120 -10.734 1.00 86.81 102 ARG A C 1
ATOM 821 O O . ARG A 1 102 ? -0.981 10.417 -10.493 1.00 86.81 102 ARG A O 1
ATOM 828 N N . ILE A 1 103 ? -2.744 10.968 -11.798 1.00 85.75 103 ILE A N 1
ATOM 829 C CA . ILE A 1 103 ? -2.519 10.036 -12.908 1.00 85.75 103 ILE A CA 1
ATOM 830 C C . ILE A 1 103 ? -1.743 10.801 -13.988 1.00 85.75 103 ILE A C 1
ATOM 832 O O . ILE A 1 103 ? -2.070 11.956 -14.256 1.00 85.75 103 ILE A O 1
ATOM 836 N N . ILE A 1 104 ? -0.690 10.199 -14.547 1.00 80.25 104 ILE A N 1
ATOM 837 C CA . ILE A 1 104 ? 0.144 10.837 -15.578 1.00 80.25 104 ILE A CA 1
ATOM 838 C C . ILE A 1 104 ? -0.280 10.294 -16.938 1.00 80.25 104 ILE A C 1
ATOM 840 O O . ILE A 1 104 ? -0.172 9.093 -17.174 1.00 80.25 104 ILE A O 1
ATOM 844 N N . GLU A 1 105 ? -0.730 11.165 -17.830 1.00 69.38 105 GLU A N 1
ATOM 845 C CA . GLU A 1 105 ? -1.059 10.803 -19.210 1.00 69.38 105 GLU A CA 1
ATOM 846 C C . GLU A 1 105 ? 0.060 11.221 -20.157 1.00 69.38 105 GLU A C 1
ATOM 848 O O . GLU A 1 105 ? 0.722 12.241 -19.943 1.00 69.38 105 GLU A O 1
ATOM 853 N N . ASP A 1 106 ? 0.245 10.445 -21.224 1.00 58.50 106 ASP A N 1
ATOM 854 C CA . ASP A 1 106 ? 1.029 10.899 -22.367 1.00 58.50 106 ASP A CA 1
ATOM 855 C C . ASP A 1 106 ? 0.339 12.116 -22.996 1.00 58.50 106 ASP A C 1
ATOM 857 O O . ASP A 1 106 ? -0.891 12.218 -23.016 1.00 58.50 106 ASP A O 1
ATOM 861 N N . ALA A 1 107 ? 1.142 13.068 -23.476 1.00 48.12 107 ALA A N 1
ATOM 862 C CA . ALA A 1 107 ? 0.693 14.351 -24.011 1.00 48.12 107 ALA A CA 1
ATOM 863 C C . ALA A 1 107 ? -0.322 14.166 -25.161 1.00 48.12 107 ALA A C 1
ATOM 865 O O . ALA A 1 107 ? 0.054 14.037 -26.323 1.00 48.12 107 ALA A O 1
ATOM 866 N N . GLY A 1 108 ? -1.615 14.138 -24.833 1.00 53.09 108 GLY A N 1
ATOM 867 C CA . GLY A 1 108 ? -2.697 13.922 -25.797 1.00 53.09 108 GLY A CA 1
ATOM 868 C C . GLY A 1 108 ? -4.031 13.447 -25.209 1.00 53.09 108 GLY A C 1
ATOM 869 O O . GLY A 1 108 ? -5.029 13.461 -25.929 1.00 53.09 108 GLY A O 1
ATOM 870 N N . GLY A 1 109 ? -4.083 13.042 -23.937 1.00 49.09 109 GLY A N 1
ATOM 871 C CA . GLY A 1 109 ? -5.313 12.577 -23.293 1.00 49.09 109 GLY A CA 1
ATOM 872 C C . GLY A 1 109 ? -6.218 13.706 -22.779 1.00 49.09 109 GLY A C 1
ATOM 873 O O . GLY A 1 109 ? -5.777 14.684 -22.180 1.00 49.09 109 GLY A O 1
ATOM 874 N N . THR A 1 110 ? -7.507 13.598 -23.095 1.00 44.09 110 THR A N 1
ATOM 875 C CA . THR A 1 110 ? -8.599 14.471 -22.639 1.00 44.09 110 THR A CA 1
ATOM 876 C C . THR A 1 110 ? -8.920 14.250 -21.159 1.00 44.09 110 THR A C 1
ATOM 878 O O . THR A 1 110 ? -8.958 13.098 -20.735 1.00 44.09 110 THR A O 1
ATOM 881 N N . ASP A 1 111 ? -9.251 15.330 -20.432 1.00 46.12 111 ASP A N 1
ATOM 882 C CA . ASP A 1 111 ? -9.717 15.359 -19.031 1.00 46.12 111 ASP A CA 1
ATOM 883 C C . ASP A 1 111 ? -10.403 14.057 -18.574 1.00 46.12 111 ASP A C 1
ATOM 885 O O . ASP A 1 111 ? -11.494 13.692 -19.025 1.00 46.12 111 ASP A O 1
ATOM 889 N N . ASN A 1 112 ? -9.743 13.335 -17.669 1.00 53.81 112 ASN A N 1
ATOM 890 C CA . ASN A 1 112 ? -10.095 11.955 -17.369 1.00 53.81 112 ASN A CA 1
ATOM 891 C C . ASN A 1 112 ? -11.227 11.844 -16.330 1.00 53.81 112 ASN A C 1
ATOM 893 O O . ASN A 1 112 ? -11.161 12.425 -15.241 1.00 53.81 112 ASN A O 1
ATOM 897 N N . TYR A 1 113 ? -12.222 10.999 -16.624 1.00 52.88 113 TYR A N 1
ATOM 898 C CA . TYR A 1 113 ? -13.400 10.692 -15.788 1.00 52.88 113 TYR A CA 1
ATOM 899 C C . TYR A 1 113 ? -13.041 10.194 -14.369 1.00 52.88 113 TYR A C 1
ATOM 901 O O . TYR A 1 113 ? -13.834 10.312 -13.434 1.00 52.88 113 TYR A O 1
ATOM 909 N N . TYR A 1 114 ? -11.828 9.659 -14.185 1.00 53.56 114 TYR A N 1
ATOM 910 C CA . TYR A 1 114 ? -11.340 9.091 -12.921 1.00 53.56 114 TYR A CA 1
ATOM 911 C C . TYR A 1 114 ? -10.666 10.107 -11.982 1.00 53.56 114 TYR A C 1
ATOM 913 O O . TYR A 1 114 ? -10.454 9.794 -10.809 1.00 53.56 114 TYR A O 1
ATOM 921 N N . SER A 1 115 ? -10.368 11.321 -12.460 1.00 53.41 115 SER A N 1
ATOM 922 C CA . SER A 1 115 ? -9.737 12.391 -11.664 1.00 53.41 115 SER A CA 1
ATOM 923 C C . SER A 1 115 ? -10.620 12.902 -10.514 1.00 53.41 115 SER A C 1
ATOM 925 O O . SER A 1 115 ? -10.124 13.516 -9.573 1.00 53.41 115 SER A O 1
ATOM 927 N N . HIS A 1 116 ? -11.922 12.600 -10.553 1.00 56.84 116 HIS A N 1
ATOM 928 C CA . HIS A 1 116 ? -12.913 13.023 -9.560 1.00 56.84 116 HIS A CA 1
ATOM 929 C C . HIS A 1 116 ? -13.368 11.903 -8.616 1.00 56.84 116 HIS A C 1
ATOM 931 O O . HIS A 1 116 ? -14.320 12.093 -7.855 1.00 56.84 116 HIS A O 1
ATOM 937 N N . ILE A 1 117 ? -12.747 10.716 -8.659 1.00 63.09 117 ILE A N 1
ATOM 938 C CA . ILE A 1 117 ? -13.136 9.637 -7.748 1.00 63.09 117 ILE A CA 1
ATOM 939 C C . ILE A 1 117 ? -12.435 9.837 -6.409 1.00 63.09 117 ILE A C 1
ATOM 941 O O . ILE A 1 117 ? -11.251 9.549 -6.249 1.00 63.09 117 ILE A O 1
ATOM 945 N N . PHE A 1 118 ? -13.202 10.338 -5.445 1.00 64.81 118 PHE A N 1
ATOM 946 C CA . PHE A 1 118 ? -12.753 10.508 -4.073 1.00 64.81 118 PHE A CA 1
ATOM 947 C C . PHE A 1 118 ? -12.935 9.211 -3.277 1.00 64.81 118 PHE A C 1
ATOM 949 O O . PHE A 1 118 ? -14.007 8.589 -3.353 1.00 64.81 118 PHE A O 1
ATOM 956 N N . PRO A 1 119 ? -11.947 8.821 -2.452 1.00 67.31 119 PRO A N 1
ATOM 957 C CA . PRO A 1 119 ? -12.115 7.691 -1.558 1.00 67.31 119 PRO A CA 1
ATOM 958 C C . PRO A 1 119 ? -13.261 7.966 -0.579 1.00 67.31 119 PRO A C 1
ATOM 960 O O . PRO A 1 119 ? -13.373 9.045 0.004 1.00 67.31 119 PRO A O 1
ATOM 963 N N . LYS A 1 120 ? -14.131 6.973 -0.376 1.00 67.62 120 LYS A N 1
ATOM 964 C CA . LYS A 1 120 ? -15.181 7.062 0.648 1.00 67.62 120 LYS A CA 1
ATOM 965 C C . LYS A 1 120 ? -14.578 6.843 2.045 1.00 67.62 120 LYS A C 1
ATOM 967 O O . LYS A 1 120 ? -13.815 5.886 2.196 1.00 67.62 120 LYS A O 1
ATOM 972 N N . PRO A 1 121 ? -14.983 7.622 3.067 1.00 66.38 121 PRO A N 1
ATOM 973 C CA . PRO A 1 121 ? -14.540 7.417 4.445 1.00 66.38 121 PRO A CA 1
ATOM 974 C C . PRO A 1 121 ? -14.872 6.016 4.971 1.00 66.38 121 PRO A C 1
ATOM 976 O O . PRO A 1 121 ? -15.946 5.463 4.692 1.00 66.38 121 PRO A O 1
ATOM 979 N N . ILE A 1 122 ? -13.990 5.454 5.797 1.00 69.19 122 ILE A N 1
ATOM 980 C CA . ILE A 1 122 ? -14.212 4.157 6.445 1.00 69.19 122 ILE A CA 1
ATOM 981 C C . ILE A 1 122 ? -15.215 4.334 7.606 1.00 69.19 122 ILE A C 1
ATOM 983 O O . ILE A 1 122 ? -14.865 4.848 8.672 1.00 69.19 122 ILE A O 1
ATOM 987 N N . THR A 1 123 ? -16.469 3.879 7.446 1.00 56.81 123 THR A N 1
ATOM 988 C CA . THR A 1 123 ? -17.544 4.017 8.461 1.00 56.81 123 THR A CA 1
ATOM 989 C C . THR A 1 123 ? -18.140 2.673 8.942 1.00 56.81 123 THR A C 1
ATOM 991 O O . THR A 1 123 ? -18.119 1.661 8.239 1.00 56.81 123 THR A O 1
ATOM 994 N N . GLY A 1 124 ? -18.692 2.645 10.169 1.00 60.75 124 GLY A N 1
ATOM 995 C CA . GLY A 1 124 ? -19.584 1.578 10.677 1.00 60.75 124 GLY A CA 1
ATOM 996 C C . GLY A 1 124 ? -18.958 0.436 11.508 1.00 60.75 124 GLY A C 1
ATOM 997 O O . GLY A 1 124 ? -17.774 0.441 11.829 1.00 60.75 124 GLY A O 1
ATOM 998 N N . LYS A 1 125 ? -19.759 -0.593 11.863 1.00 52.47 125 LYS A N 1
ATOM 999 C CA . LYS A 1 125 ? -19.340 -1.773 12.675 1.00 52.47 125 LYS A CA 1
ATOM 1000 C C . LYS A 1 125 ? -18.172 -2.561 12.057 1.00 52.47 125 LYS A C 1
ATOM 1002 O O . LYS A 1 125 ? -17.363 -3.131 12.788 1.00 52.47 125 LYS A O 1
ATOM 1007 N N . ARG A 1 126 ? -18.053 -2.550 10.723 1.00 59.47 126 ARG A N 1
ATOM 1008 C CA . ARG A 1 126 ? -16.935 -3.139 9.961 1.00 59.47 126 ARG A CA 1
ATOM 1009 C C . ARG A 1 126 ? -15.589 -2.500 10.336 1.00 59.47 126 ARG A C 1
ATOM 1011 O O . ARG A 1 126 ? -14.584 -3.202 10.343 1.00 59.47 126 ARG A O 1
ATOM 1018 N N . LYS A 1 127 ? -15.594 -1.226 10.755 1.00 72.94 127 LYS A N 1
ATOM 1019 C CA . LYS A 1 127 ? -14.412 -0.489 11.220 1.00 72.94 127 LYS A CA 1
ATOM 1020 C C . LYS A 1 127 ? -13.764 -1.149 12.438 1.00 72.94 127 LYS A C 1
ATOM 1022 O O . LYS A 1 127 ? -12.554 -1.285 12.445 1.00 72.94 127 LYS A O 1
ATOM 1027 N N . LYS A 1 128 ? -14.531 -1.653 13.420 1.00 79.94 128 LYS A N 1
ATOM 1028 C CA . LYS A 1 128 ? -13.962 -2.254 14.650 1.00 79.94 128 LYS A CA 1
ATOM 1029 C C . LYS A 1 128 ? -13.142 -3.519 14.384 1.00 79.94 128 LYS A C 1
ATOM 1031 O O . LYS A 1 128 ? -12.053 -3.665 14.928 1.00 79.94 128 LYS A O 1
ATOM 1036 N N . ARG A 1 129 ? -13.663 -4.436 13.560 1.00 83.75 129 ARG A N 1
ATOM 1037 C CA . ARG A 1 129 ? -12.949 -5.676 13.210 1.00 83.75 129 ARG A CA 1
ATOM 1038 C C . ARG A 1 129 ? -11.690 -5.367 12.405 1.00 83.75 129 ARG A C 1
ATOM 1040 O O . ARG A 1 129 ? -10.624 -5.847 12.763 1.00 83.75 129 ARG A O 1
ATOM 1047 N N . VAL A 1 130 ? -11.825 -4.532 11.374 1.00 86.75 130 VAL A N 1
ATOM 1048 C CA . VAL A 1 130 ? -10.703 -4.105 10.528 1.00 86.75 130 VAL A CA 1
ATOM 1049 C C . VAL A 1 130 ? -9.633 -3.411 11.375 1.00 86.75 130 VAL A C 1
ATOM 1051 O O . VAL A 1 130 ? -8.467 -3.768 11.284 1.00 86.75 130 VAL A O 1
ATOM 1054 N N . LEU A 1 131 ? -10.023 -2.509 12.279 1.00 88.12 131 LEU A N 1
ATOM 1055 C CA . LEU A 1 131 ? -9.109 -1.840 13.207 1.00 88.12 131 LEU A CA 1
ATOM 1056 C C . LEU A 1 131 ? -8.357 -2.835 14.104 1.00 88.12 131 LEU A C 1
ATOM 1058 O O . LEU A 1 131 ? -7.160 -2.682 14.307 1.00 88.12 131 LEU A O 1
ATOM 1062 N N . LYS A 1 132 ? -9.032 -3.870 14.626 1.00 89.12 132 LYS A N 1
ATOM 1063 C CA . LYS A 1 132 ? -8.381 -4.916 15.434 1.00 89.12 132 LYS A CA 1
ATOM 1064 C C . LYS A 1 132 ? -7.355 -5.711 14.619 1.00 89.12 132 LYS A C 1
ATOM 1066 O O . LYS A 1 132 ? -6.259 -5.953 15.111 1.00 89.12 132 LYS A O 1
ATOM 1071 N N . GLU A 1 133 ? -7.707 -6.109 13.397 1.00 92.12 133 GLU A N 1
ATOM 1072 C CA . GLU A 1 133 ? -6.803 -6.842 12.499 1.00 92.12 133 GLU A CA 1
ATOM 1073 C C . GLU A 1 133 ? -5.568 -5.995 12.142 1.00 92.12 133 GLU A C 1
ATOM 1075 O O . GLU A 1 133 ? -4.443 -6.488 12.210 1.00 92.12 133 GLU A O 1
ATOM 1080 N N . TRP A 1 134 ? -5.760 -4.703 11.855 1.00 93.19 134 TRP A N 1
ATOM 1081 C CA . TRP A 1 134 ? -4.666 -3.764 11.601 1.00 93.19 134 TRP A CA 1
ATOM 1082 C C . TRP A 1 134 ? -3.791 -3.510 12.828 1.00 93.19 134 TRP A C 1
ATOM 1084 O O . TRP A 1 134 ? -2.572 -3.557 12.705 1.00 93.19 134 TRP A O 1
ATOM 1094 N N . ASN A 1 135 ? -4.382 -3.307 14.009 1.00 90.94 135 ASN A N 1
ATOM 1095 C CA . ASN A 1 135 ? -3.631 -3.165 15.261 1.00 90.94 135 ASN A CA 1
ATOM 1096 C C . ASN A 1 135 ? -2.702 -4.353 15.502 1.00 90.94 135 ASN A C 1
ATOM 1098 O O . ASN A 1 135 ? -1.518 -4.167 15.767 1.00 90.94 135 ASN A O 1
ATOM 1102 N N . GLN A 1 136 ? -3.227 -5.574 15.363 1.00 90.94 136 GLN A N 1
ATOM 1103 C CA . GLN A 1 136 ? -2.429 -6.779 15.564 1.00 90.94 136 GLN A CA 1
ATOM 1104 C C . GLN A 1 136 ? -1.275 -6.867 14.562 1.00 90.94 136 GLN A C 1
ATOM 1106 O O . GLN A 1 136 ? -0.154 -7.196 14.942 1.00 90.94 136 GLN A O 1
ATOM 1111 N N . ALA A 1 137 ? -1.534 -6.580 13.286 1.00 91.94 137 ALA A N 1
ATOM 1112 C CA . ALA A 1 137 ? -0.512 -6.681 12.254 1.00 91.94 137 ALA A CA 1
ATOM 1113 C C . ALA A 1 137 ? 0.594 -5.629 12.422 1.00 91.94 137 ALA A C 1
ATOM 1115 O O . ALA A 1 137 ? 1.773 -5.967 12.336 1.00 91.94 137 ALA A O 1
ATOM 1116 N N . LEU A 1 138 ? 0.227 -4.379 12.726 1.00 91.12 138 LEU A N 1
ATOM 1117 C CA . LEU A 1 138 ? 1.185 -3.303 12.995 1.00 91.12 138 LEU A CA 1
ATOM 1118 C C . LEU A 1 138 ? 2.020 -3.593 14.250 1.00 91.12 138 LEU A C 1
ATOM 1120 O O . LEU A 1 138 ? 3.235 -3.410 14.219 1.00 91.12 138 LEU A O 1
ATOM 1124 N N . TYR A 1 139 ? 1.395 -4.109 15.315 1.00 86.94 139 TYR A N 1
ATOM 1125 C CA . TYR A 1 139 ? 2.095 -4.532 16.531 1.00 86.94 139 TYR A CA 1
ATOM 1126 C C . TYR A 1 139 ? 3.084 -5.672 16.263 1.00 86.94 139 TYR A C 1
ATOM 1128 O O . TYR A 1 139 ? 4.228 -5.631 16.712 1.00 86.94 139 TYR A O 1
ATOM 1136 N N . ASN A 1 140 ? 2.677 -6.689 15.499 1.00 88.06 140 ASN A N 1
ATOM 1137 C CA . ASN A 1 140 ? 3.561 -7.803 15.154 1.00 88.06 140 ASN A CA 1
ATOM 1138 C C . ASN A 1 140 ? 4.780 -7.319 14.355 1.00 88.06 140 ASN A C 1
ATOM 1140 O O . ASN A 1 140 ? 5.899 -7.743 14.631 1.00 88.06 140 ASN A O 1
ATOM 1144 N N . LEU A 1 141 ? 4.578 -6.403 13.403 1.00 86.19 141 LEU A N 1
ATOM 1145 C CA . LEU A 1 141 ? 5.661 -5.837 12.595 1.00 86.19 141 LEU A CA 1
ATOM 1146 C C . LEU A 1 141 ? 6.631 -4.975 13.405 1.00 86.19 141 LEU A C 1
ATOM 1148 O O . LEU A 1 141 ? 7.833 -5.022 13.142 1.00 86.19 141 LEU A O 1
ATOM 1152 N N . SER A 1 142 ? 6.139 -4.204 14.378 1.00 79.56 142 SER A N 1
ATOM 1153 C CA . SER A 1 142 ? 6.999 -3.362 15.218 1.00 79.56 142 SER A CA 1
ATOM 1154 C C . SER A 1 142 ? 7.824 -4.174 16.222 1.00 79.56 142 SER A C 1
ATOM 1156 O O . SER A 1 142 ? 8.956 -3.801 16.519 1.00 79.56 142 SER A O 1
ATOM 1158 N N . THR A 1 143 ? 7.292 -5.298 16.710 1.00 79.31 143 THR A N 1
ATOM 1159 C CA . THR A 1 143 ? 7.920 -6.115 17.766 1.00 79.31 143 THR A CA 1
ATOM 1160 C C . THR A 1 143 ? 8.769 -7.275 17.244 1.00 79.31 143 THR A C 1
ATOM 1162 O O . THR A 1 143 ? 9.794 -7.593 17.840 1.00 79.31 143 THR A O 1
ATOM 1165 N N . HIS A 1 144 ? 8.391 -7.896 16.123 1.00 70.69 144 HIS A N 1
ATOM 1166 C CA . HIS A 1 144 ? 9.032 -9.109 15.596 1.00 70.69 144 HIS A CA 1
ATOM 1167 C C . HIS A 1 144 ? 9.799 -8.841 14.294 1.00 70.69 144 HIS A C 1
ATOM 1169 O O . HIS A 1 144 ? 9.779 -9.656 13.373 1.00 70.69 144 HIS A O 1
ATOM 1175 N N . ASN A 1 145 ? 10.464 -7.687 14.187 1.00 64.88 145 ASN A N 1
ATOM 1176 C CA . ASN A 1 145 ? 11.122 -7.252 12.956 1.00 64.88 145 ASN A CA 1
ATOM 1177 C C . ASN A 1 145 ? 12.192 -8.261 12.488 1.00 64.88 145 ASN A C 1
ATOM 1179 O O . ASN A 1 145 ? 13.298 -8.322 13.020 1.00 64.88 145 ASN A O 1
ATOM 1183 N N . THR A 1 146 ? 11.867 -9.033 11.449 1.00 60.78 146 THR A N 1
ATOM 1184 C CA . THR A 1 146 ? 12.705 -10.117 10.906 1.00 60.78 146 THR A CA 1
ATOM 1185 C C . THR A 1 146 ? 13.807 -9.634 9.956 1.00 60.78 146 THR A C 1
ATOM 1187 O O . THR A 1 146 ? 14.397 -10.427 9.226 1.00 60.78 146 THR A O 1
ATOM 1190 N N . GLY A 1 147 ? 14.097 -8.328 9.925 1.00 63.94 147 GLY A N 1
ATOM 1191 C CA . GLY A 1 147 ? 15.171 -7.753 9.109 1.00 63.94 147 GLY A CA 1
ATOM 1192 C C . GLY A 1 147 ? 14.815 -7.519 7.637 1.00 63.94 147 GLY A C 1
ATOM 1193 O O . GLY A 1 147 ? 15.624 -6.946 6.916 1.00 63.94 147 GLY A O 1
ATOM 1194 N N . ARG A 1 148 ? 13.606 -7.886 7.190 1.00 77.75 148 ARG A N 1
ATOM 1195 C CA . ARG A 1 148 ? 13.159 -7.749 5.786 1.00 77.75 148 ARG A CA 1
ATOM 1196 C C . ARG A 1 148 ? 12.515 -6.403 5.424 1.00 77.75 148 ARG A C 1
ATOM 1198 O O . ARG A 1 148 ? 12.165 -6.201 4.266 1.00 77.75 148 ARG A O 1
ATOM 1205 N N . LEU A 1 149 ? 12.335 -5.497 6.386 1.00 88.81 149 LEU A N 1
ATOM 1206 C CA . LEU A 1 149 ? 11.707 -4.193 6.138 1.00 88.81 149 LEU A CA 1
ATOM 1207 C C . LEU A 1 149 ? 12.724 -3.204 5.555 1.00 88.81 149 LEU A C 1
ATOM 1209 O O . LEU A 1 149 ? 13.793 -3.027 6.157 1.00 88.81 149 LEU A O 1
ATOM 1213 N N . THR A 1 150 ? 12.367 -2.501 4.477 1.00 91.88 150 THR A N 1
ATOM 1214 C CA . THR A 1 150 ? 13.171 -1.379 3.961 1.00 91.88 150 THR A CA 1
ATOM 1215 C C . THR A 1 150 ? 13.253 -0.255 4.996 1.00 91.88 150 THR A C 1
ATOM 1217 O O . THR A 1 150 ? 12.344 -0.070 5.810 1.00 91.88 150 THR A O 1
ATOM 1220 N N . ASN A 1 151 ? 14.328 0.538 4.969 1.00 92.19 151 ASN A N 1
ATOM 1221 C CA . ASN A 1 151 ? 14.447 1.703 5.856 1.00 92.19 151 ASN A CA 1
ATOM 1222 C C . ASN A 1 151 ? 13.311 2.707 5.615 1.00 92.19 151 ASN A C 1
ATOM 1224 O O . ASN A 1 151 ? 12.753 3.242 6.569 1.00 92.19 151 ASN A O 1
ATOM 1228 N N . THR A 1 152 ? 12.909 2.898 4.356 1.00 94.69 152 THR A N 1
ATOM 1229 C CA . THR A 1 152 ? 11.779 3.763 4.002 1.00 94.69 152 THR A CA 1
ATOM 1230 C C . THR A 1 152 ? 10.487 3.289 4.660 1.00 94.69 152 THR A C 1
ATOM 1232 O O . THR A 1 152 ? 9.804 4.086 5.297 1.00 94.69 152 THR A O 1
ATOM 1235 N N . PHE A 1 153 ? 10.174 1.992 4.578 1.00 94.88 153 PHE A N 1
ATOM 1236 C CA . PHE A 1 153 ? 8.999 1.437 5.244 1.00 94.88 153 PHE A CA 1
ATOM 1237 C C . PHE A 1 153 ? 9.080 1.579 6.768 1.00 94.88 153 PHE A C 1
ATOM 1239 O O . PHE A 1 153 ? 8.093 1.955 7.394 1.00 94.88 153 PHE A O 1
ATOM 1246 N N . ARG A 1 154 ? 10.249 1.322 7.376 1.00 92.12 154 ARG A N 1
ATOM 1247 C CA . ARG A 1 154 ? 10.445 1.495 8.828 1.00 92.12 154 ARG A CA 1
ATOM 1248 C C . ARG A 1 154 ? 10.166 2.927 9.271 1.00 92.12 154 ARG A C 1
ATOM 1250 O O . ARG A 1 154 ? 9.504 3.106 10.286 1.00 92.12 154 ARG A O 1
ATOM 1257 N N . ASN A 1 155 ? 10.619 3.917 8.505 1.00 93.00 155 ASN A N 1
ATOM 1258 C CA . ASN A 1 155 ? 10.371 5.325 8.806 1.00 93.00 155 ASN A CA 1
ATOM 1259 C C . ASN A 1 155 ? 8.873 5.641 8.758 1.00 93.00 155 ASN A C 1
ATOM 1261 O O . ASN A 1 155 ? 8.349 6.231 9.694 1.00 93.00 155 ASN A O 1
ATOM 1265 N N . TYR A 1 156 ? 8.170 5.164 7.728 1.00 94.94 156 TYR A N 1
ATOM 1266 C CA . TYR A 1 156 ? 6.716 5.300 7.615 1.00 94.94 156 TYR A CA 1
ATOM 1267 C C . TYR A 1 156 ? 5.953 4.631 8.764 1.00 94.94 156 TYR A C 1
ATOM 1269 O O . TYR A 1 156 ? 5.024 5.213 9.323 1.00 94.94 156 TYR A O 1
ATOM 1277 N N . LEU A 1 157 ? 6.350 3.410 9.128 1.00 92.81 157 LEU A N 1
ATOM 1278 C CA . LEU A 1 157 ? 5.758 2.672 10.239 1.00 92.81 157 LEU A CA 1
ATOM 1279 C C . LEU A 1 157 ? 5.992 3.397 11.569 1.00 92.81 157 LEU A C 1
ATOM 1281 O O . LEU A 1 157 ? 5.069 3.512 12.370 1.00 92.81 157 LEU A O 1
ATOM 1285 N N . HIS A 1 158 ? 7.210 3.894 11.790 1.00 90.31 158 HIS A N 1
ATOM 1286 C CA . HIS A 1 158 ? 7.573 4.641 12.987 1.00 90.31 158 HIS A CA 1
ATOM 1287 C C . HIS A 1 158 ? 6.793 5.959 13.087 1.00 90.31 158 HIS A C 1
ATOM 1289 O O . HIS A 1 158 ? 6.168 6.207 14.113 1.00 90.31 158 HIS A O 1
ATOM 1295 N N . GLU A 1 159 ? 6.767 6.764 12.020 1.00 91.00 159 GLU A N 1
ATOM 1296 C CA . GLU A 1 159 ? 5.991 8.012 11.937 1.00 91.00 159 GLU A CA 1
ATOM 1297 C C . GLU A 1 159 ? 4.508 7.746 12.246 1.00 91.00 159 GLU A C 1
ATOM 1299 O O . GLU A 1 159 ? 3.883 8.429 13.057 1.00 91.00 159 GLU A O 1
ATOM 1304 N N . PHE A 1 160 ? 3.927 6.691 11.669 1.00 91.06 160 PHE A N 1
ATOM 1305 C CA . PHE A 1 160 ? 2.534 6.350 11.936 1.00 91.06 160 PHE A CA 1
ATOM 1306 C C . PHE A 1 160 ? 2.293 5.914 13.393 1.00 91.06 160 PHE A C 1
ATOM 1308 O O . PHE A 1 160 ? 1.369 6.412 14.035 1.00 91.06 160 PHE A O 1
ATOM 1315 N N . ILE A 1 161 ? 3.113 5.006 13.934 1.00 87.75 161 ILE A N 1
ATOM 1316 C CA . ILE A 1 161 ? 2.910 4.462 15.285 1.00 87.75 161 ILE A CA 1
ATOM 1317 C C . ILE A 1 161 ? 3.176 5.509 16.368 1.00 87.75 161 ILE A C 1
ATOM 1319 O O . ILE A 1 161 ? 2.384 5.617 17.298 1.00 87.75 161 ILE A O 1
ATOM 1323 N N . TYR A 1 162 ? 4.276 6.254 16.278 1.00 80.4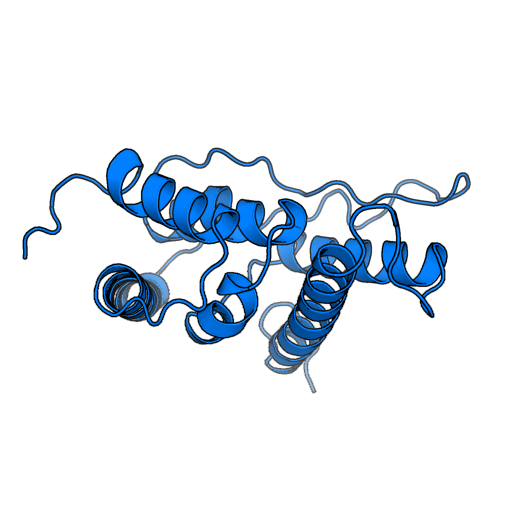4 162 TYR A N 1
ATOM 1324 C CA . TYR A 1 162 ? 4.743 7.099 17.381 1.00 80.44 162 TYR A CA 1
ATOM 1325 C C . TYR A 1 162 ? 4.293 8.554 17.275 1.00 80.44 162 TYR A C 1
ATOM 1327 O O . TYR A 1 162 ? 4.162 9.217 18.301 1.00 80.44 162 TYR A O 1
ATOM 1335 N N . GLU A 1 163 ? 4.050 9.064 16.065 1.00 76.19 163 GLU A N 1
ATOM 1336 C CA . GLU A 1 163 ? 3.660 10.468 15.882 1.00 76.19 163 GLU A CA 1
ATOM 1337 C C . GLU A 1 163 ? 2.150 10.639 15.694 1.00 76.19 163 GLU A C 1
ATOM 1339 O O . GLU A 1 163 ? 1.613 11.702 16.002 1.00 76.19 163 GLU A O 1
ATOM 1344 N N . ASN A 1 164 ? 1.451 9.603 15.210 1.00 71.44 164 ASN A N 1
ATOM 1345 C CA . ASN A 1 164 ? 0.042 9.720 14.831 1.00 71.44 164 ASN A CA 1
ATOM 1346 C C . ASN A 1 164 ? -0.919 8.924 15.716 1.00 71.44 164 ASN A C 1
ATOM 1348 O O . ASN A 1 164 ? -2.046 9.381 15.915 1.00 71.44 164 ASN A O 1
ATOM 1352 N N . LEU A 1 165 ? -0.522 7.773 16.269 1.00 74.75 165 LEU A N 1
ATOM 1353 C CA . LEU A 1 165 ? -1.354 7.102 17.269 1.00 74.75 165 LEU A CA 1
ATOM 1354 C C . LEU A 1 165 ? -1.208 7.830 18.615 1.00 74.75 165 LEU A C 1
ATOM 1356 O O . LEU A 1 165 ? -0.089 8.133 19.028 1.00 74.75 165 LEU A O 1
ATOM 1360 N N . PRO A 1 166 ? -2.309 8.127 19.331 1.00 57.94 166 PRO A N 1
ATOM 1361 C CA . PRO A 1 166 ? -2.197 8.653 20.686 1.00 57.94 166 PRO A CA 1
ATOM 1362 C C . PRO A 1 166 ? -1.358 7.676 21.522 1.00 57.94 166 PRO A C 1
ATOM 1364 O O . PRO A 1 166 ? -1.536 6.466 21.388 1.00 57.94 166 PRO A O 1
ATOM 1367 N N . ASN A 1 167 ? -0.481 8.198 22.392 1.00 48.88 167 ASN A N 1
ATOM 1368 C CA . ASN A 1 167 ? 0.414 7.473 23.322 1.00 48.88 167 ASN A CA 1
ATOM 1369 C C . ASN A 1 167 ? -0.297 6.501 24.309 1.00 48.88 167 ASN A C 1
ATOM 1371 O O . ASN A 1 167 ? 0.228 6.162 25.366 1.00 48.88 167 ASN A O 1
ATOM 1375 N N . SER A 1 168 ? -1.503 6.036 23.996 1.00 43.66 168 SER A N 1
ATOM 1376 C CA . SER A 1 168 ? -2.354 5.150 24.779 1.00 43.66 168 SER A CA 1
ATOM 1377 C C . SER A 1 168 ? -2.481 3.755 24.150 1.00 43.66 168 SER A C 1
ATOM 1379 O O . SER A 1 168 ? -3.585 3.226 24.023 1.00 43.66 168 SER A O 1
ATOM 1381 N N . ALA A 1 169 ? -1.359 3.157 23.756 1.00 40.31 169 ALA A N 1
ATOM 1382 C CA . ALA A 1 169 ? -1.258 1.711 23.554 1.00 40.31 169 ALA A CA 1
ATOM 1383 C C . ALA A 1 169 ? 0.005 1.149 24.231 1.00 40.31 169 ALA A C 1
ATOM 1385 O O . ALA A 1 169 ? 0.675 0.269 23.709 1.00 40.31 169 ALA A O 1
ATOM 1386 N N . ASN A 1 170 ? 0.30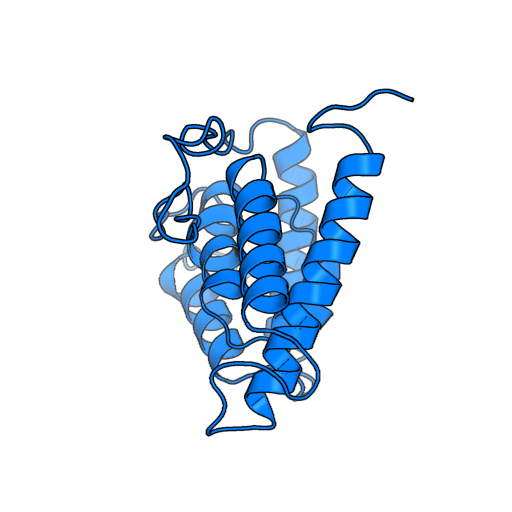6 1.657 25.430 1.00 32.66 170 ASN A N 1
ATOM 1387 C CA . ASN A 1 170 ? 0.766 0.787 26.507 1.00 32.66 170 ASN A CA 1
ATOM 1388 C C . ASN A 1 170 ? -0.483 0.100 27.078 1.00 32.66 170 ASN A C 1
ATOM 1390 O O . ASN A 1 170 ? -1.076 0.592 28.038 1.00 32.66 170 ASN A O 1
ATOM 1394 N N . VAL A 1 171 ? -0.923 -0.976 26.424 1.00 34.50 171 VAL A N 1
ATOM 1395 C CA . VAL A 1 171 ? -1.812 -1.995 27.000 1.00 34.50 171 VAL A CA 1
ATOM 1396 C C . VAL A 1 171 ? -1.264 -3.350 26.603 1.00 34.50 171 VAL A C 1
ATOM 1398 O O . VAL A 1 171 ? -1.091 -3.558 25.382 1.00 34.50 171 VAL A O 1
#

Radius of gyration: 16.69 Å; chains: 1; bounding box: 42×27×53 Å

Organism: NCBI:txid1348616

Foldseek 3Di:
DDDDLPDPVLLVVLVVLLLVLLVFQLQCVVVVPDPGHPPDDPVRNLVSLQVNLLNLQQEDSDALVCCLSLQQGQDCSSLLSVLQPVVCLLLVWHRDDDDNDDRDDDPPDDDDPSRPRHYDGDDDPVSVVRVVRNVVSLVCCVPVPPVNGDPNNVVSSCCRPPVIHPPPPPD